Protein AF-A0A432G028-F1 (afdb_monomer)

Foldseek 3Di:
DDPPPPDDDDDDDDDPPDDDDPQLVVLLVVCVVCCVPPNDDDDDDPDSDPDPVSD

Mean predicted aligned error: 8.17 Å

Structure (mmCIF, N/CA/C/O backbone):
data_AF-A0A432G028-F1
#
_entry.id   AF-A0A432G028-F1
#
loop_
_atom_site.group_PDB
_atom_site.id
_atom_site.type_symbol
_atom_site.label_atom_id
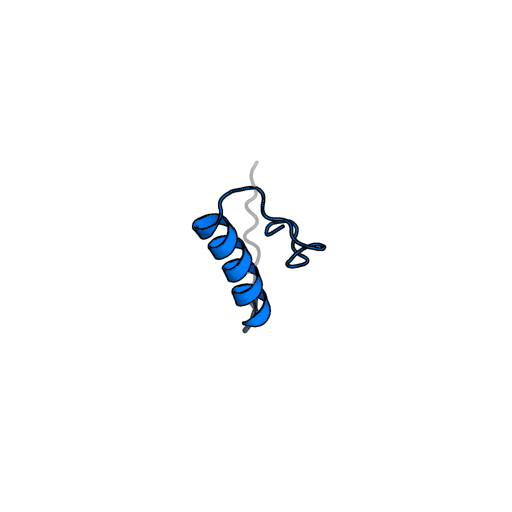_atom_site.label_alt_id
_atom_site.label_comp_id
_atom_site.label_asym_id
_atom_site.label_entity_id
_atom_site.label_seq_id
_atom_site.pdbx_PDB_ins_code
_atom_site.Cartn_x
_atom_site.Cartn_y
_atom_site.Cartn_z
_atom_site.occupancy
_atom_site.B_iso_or_equiv
_atom_site.auth_seq_id
_atom_site.auth_comp_id
_atom_site.auth_asym_id
_atom_site.auth_atom_id
_atom_site.pdbx_PDB_model_num
ATOM 1 N N . MET A 1 1 ? -12.750 10.682 -43.820 1.00 51.56 1 MET A N 1
ATOM 2 C CA . MET A 1 1 ? -11.734 11.114 -42.839 1.00 51.56 1 MET A CA 1
ATOM 3 C C . MET A 1 1 ? -11.626 10.039 -41.772 1.00 51.56 1 MET A C 1
ATOM 5 O O . MET A 1 1 ? -12.579 9.867 -41.033 1.00 51.56 1 MET A O 1
ATOM 9 N N . ASN A 1 2 ? -10.546 9.256 -41.790 1.00 45.03 2 ASN A N 1
ATOM 10 C CA . ASN A 1 2 ? -9.889 8.684 -40.608 1.00 45.03 2 ASN A CA 1
ATOM 11 C C . ASN A 1 2 ? -8.654 7.920 -41.092 1.00 45.03 2 ASN A C 1
ATOM 13 O O . ASN A 1 2 ? -8.710 6.757 -41.483 1.00 45.03 2 ASN A O 1
ATOM 17 N N . THR A 1 3 ? -7.543 8.645 -41.142 1.00 52.97 3 THR A N 1
ATOM 18 C CA . THR A 1 3 ? -6.206 8.139 -41.437 1.00 52.97 3 THR A CA 1
ATOM 19 C C . THR A 1 3 ? -5.680 7.440 -40.189 1.00 52.97 3 THR A C 1
ATOM 21 O O . THR A 1 3 ? -5.102 8.080 -39.314 1.00 52.97 3 THR A O 1
ATOM 24 N N . ASN A 1 4 ? -5.914 6.134 -40.079 1.00 60.81 4 ASN A N 1
ATOM 25 C CA . ASN A 1 4 ? -5.263 5.314 -39.065 1.00 60.81 4 ASN A CA 1
ATOM 26 C C . ASN A 1 4 ? -3.809 5.115 -39.520 1.00 60.81 4 ASN A C 1
ATOM 28 O O . ASN A 1 4 ? -3.507 4.239 -40.330 1.00 60.81 4 ASN A O 1
ATOM 32 N N . SER A 1 5 ? -2.929 6.024 -39.107 1.00 60.09 5 SER A N 1
ATOM 33 C CA . SER A 1 5 ? -1.497 5.949 -39.374 1.00 60.09 5 SER A CA 1
ATOM 34 C C . SER A 1 5 ? -0.933 4.737 -38.640 1.00 60.09 5 SER A C 1
ATOM 36 O O . SER A 1 5 ? -0.695 4.791 -37.434 1.00 60.09 5 SER A O 1
ATOM 38 N N . ALA A 1 6 ? -0.740 3.642 -39.375 1.00 64.12 6 ALA A N 1
ATOM 39 C CA . ALA A 1 6 ? 0.024 2.483 -38.940 1.00 64.12 6 ALA A CA 1
ATOM 40 C C . ALA A 1 6 ? 1.497 2.895 -38.770 1.00 64.12 6 ALA A C 1
ATOM 42 O O . ALA A 1 6 ? 2.321 2.734 -39.668 1.00 64.12 6 ALA A O 1
ATOM 43 N N . GLY A 1 7 ? 1.801 3.521 -37.632 1.00 65.62 7 GLY A N 1
ATOM 44 C CA . GLY A 1 7 ? 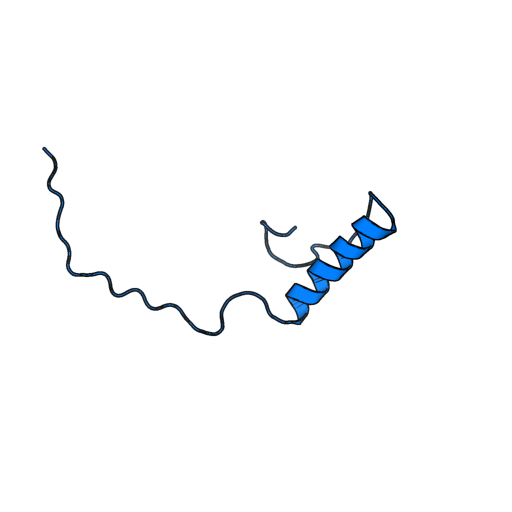3.166 3.754 -37.182 1.00 65.62 7 GLY A CA 1
ATOM 45 C C . GLY A 1 7 ? 3.845 2.419 -36.880 1.00 65.62 7 GLY A C 1
ATOM 46 O O . GLY A 1 7 ? 3.184 1.458 -36.487 1.00 65.62 7 GLY A O 1
ATOM 47 N N . ALA A 1 8 ? 5.160 2.360 -37.090 1.00 74.44 8 ALA A N 1
ATOM 48 C CA . ALA A 1 8 ? 5.996 1.208 -36.755 1.00 74.44 8 ALA A CA 1
ATOM 49 C C . ALA A 1 8 ? 5.687 0.671 -35.336 1.00 74.44 8 ALA A C 1
ATOM 51 O O . ALA A 1 8 ? 5.328 1.465 -34.460 1.00 74.44 8 ALA A O 1
ATOM 52 N N . PRO A 1 9 ? 5.816 -0.649 -35.085 1.00 78.12 9 PRO A N 1
ATOM 53 C CA . PRO A 1 9 ? 5.466 -1.233 -33.794 1.00 78.12 9 PRO A CA 1
ATOM 54 C C . PRO A 1 9 ? 6.236 -0.538 -32.667 1.00 78.12 9 PRO A C 1
ATOM 56 O O . PRO A 1 9 ? 7.468 -0.509 -32.658 1.00 78.12 9 PRO A O 1
ATOM 59 N N . LEU A 1 10 ? 5.494 0.038 -31.720 1.00 86.06 10 LEU A N 1
ATOM 60 C CA . LEU A 1 10 ? 6.059 0.661 -30.529 1.00 86.06 10 LEU A CA 1
ATOM 61 C C . LEU A 1 10 ? 6.699 -0.429 -29.667 1.00 86.06 10 LEU A C 1
ATOM 63 O O . LEU A 1 10 ? 6.009 -1.296 -29.132 1.00 86.06 10 LEU A O 1
ATOM 67 N N . ASN A 1 11 ? 8.023 -0.386 -29.534 1.00 87.56 11 ASN A N 1
ATOM 68 C CA . ASN A 1 11 ? 8.747 -1.274 -28.636 1.00 87.56 11 ASN A CA 1
ATOM 69 C C . ASN A 1 11 ? 8.663 -0.730 -27.202 1.00 87.56 11 ASN A C 1
ATOM 71 O O . ASN A 1 11 ? 9.337 0.243 -26.864 1.00 87.56 11 ASN A O 1
ATOM 75 N N . LEU A 1 12 ? 7.813 -1.343 -26.376 1.00 90.81 12 LEU A N 1
ATOM 76 C CA . LEU A 1 12 ? 7.607 -0.967 -24.980 1.00 90.81 12 LEU A CA 1
ATOM 77 C C . LEU A 1 12 ? 8.317 -1.970 -24.069 1.00 90.81 12 LEU A C 1
ATOM 79 O O . LEU A 1 12 ? 7.949 -3.141 -24.007 1.00 90.81 12 LEU A O 1
ATOM 83 N N . VAL A 1 13 ? 9.329 -1.498 -23.342 1.00 91.81 13 VAL A N 1
ATOM 84 C CA . VAL A 1 13 ? 10.111 -2.320 -22.411 1.00 91.81 13 VAL A CA 1
ATOM 85 C C . VAL A 1 13 ? 9.692 -2.000 -20.980 1.00 91.81 13 VAL A C 1
ATOM 87 O O . VAL A 1 13 ? 9.723 -0.847 -20.556 1.00 91.81 13 VAL A O 1
ATOM 90 N N . LEU A 1 14 ? 9.311 -3.029 -20.223 1.00 94.44 1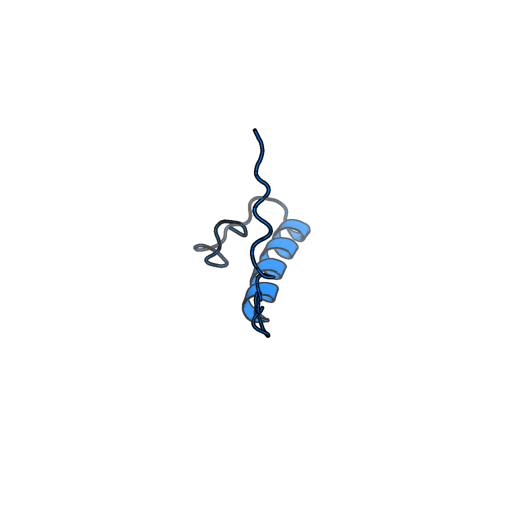4 LEU A N 1
ATOM 91 C CA . LEU A 1 14 ? 8.964 -2.911 -18.808 1.00 94.44 14 LEU A CA 1
ATOM 92 C C . LEU A 1 14 ? 10.126 -3.391 -17.940 1.00 94.44 14 LEU A C 1
ATOM 94 O O . LEU A 1 14 ? 10.580 -4.526 -18.076 1.00 94.44 14 LEU A O 1
ATOM 98 N N . ALA A 1 15 ? 10.562 -2.549 -17.005 1.00 94.94 15 ALA A N 1
ATOM 99 C CA . ALA A 1 15 ? 11.594 -2.915 -16.044 1.00 94.94 15 ALA A CA 1
ATOM 100 C C . ALA A 1 15 ? 11.135 -4.057 -15.114 1.00 94.94 15 ALA A C 1
ATOM 102 O O . ALA A 1 15 ? 9.948 -4.184 -14.786 1.00 94.94 15 ALA A O 1
ATOM 103 N N . SER A 1 16 ? 12.092 -4.873 -14.670 1.00 93.50 16 SER A N 1
ATOM 104 C CA . SER A 1 16 ? 11.898 -5.901 -13.645 1.00 93.50 16 SER A CA 1
ATOM 105 C C . SER A 1 16 ? 13.116 -5.941 -12.710 1.00 93.50 16 SER A C 1
ATOM 107 O O . SER A 1 16 ? 14.236 -5.973 -13.226 1.00 93.50 16 SER A O 1
ATOM 109 N N . PRO A 1 17 ? 12.930 -5.953 -11.374 1.00 93.12 17 PRO A N 1
ATOM 110 C CA . PRO A 1 17 ? 11.655 -5.884 -10.650 1.00 93.12 17 PRO A CA 1
ATOM 111 C C . PRO A 1 17 ? 11.053 -4.466 -10.653 1.00 93.12 17 PRO A C 1
ATOM 113 O O . PRO A 1 17 ? 11.766 -3.473 -10.768 1.00 93.12 17 PRO A O 1
ATOM 116 N N . ARG A 1 18 ? 9.726 -4.361 -10.526 1.00 94.62 18 ARG A N 1
ATOM 117 C CA . ARG A 1 18 ? 8.997 -3.084 -10.424 1.00 94.62 18 ARG A CA 1
ATOM 118 C C . ARG A 1 18 ? 7.833 -3.217 -9.443 1.00 94.62 18 ARG A C 1
ATOM 120 O O . ARG A 1 18 ? 7.264 -4.299 -9.334 1.00 94.62 18 ARG A O 1
ATOM 127 N N . GLY A 1 19 ? 7.446 -2.122 -8.792 1.00 93.31 19 GLY A N 1
ATOM 128 C CA . GLY A 1 19 ? 6.304 -2.086 -7.873 1.00 93.31 19 GLY A CA 1
ATOM 129 C C . GLY A 1 19 ? 6.711 -2.138 -6.401 1.00 93.31 19 GLY A C 1
ATOM 130 O O . GLY A 1 19 ? 7.657 -1.465 -5.994 1.00 93.31 19 GLY A O 1
ATOM 131 N N . PHE A 1 20 ? 5.957 -2.889 -5.600 1.00 94.44 20 PHE A N 1
ATOM 132 C CA . PHE A 1 20 ? 6.099 -2.915 -4.146 1.00 94.44 20 PHE A CA 1
ATOM 133 C C . PHE A 1 20 ? 7.293 -3.744 -3.679 1.00 94.44 20 PHE A C 1
ATOM 135 O O . PHE A 1 20 ? 7.584 -4.816 -4.206 1.00 94.44 20 PHE A O 1
ATOM 142 N N . CYS A 1 21 ? 7.968 -3.246 -2.646 1.00 95.88 21 CYS A N 1
ATOM 143 C CA . CYS A 1 21 ? 8.942 -4.021 -1.896 1.00 95.88 21 CYS A CA 1
ATOM 144 C C . CYS A 1 21 ? 8.263 -4.712 -0.706 1.00 95.88 21 CYS A C 1
ATOM 146 O O . CYS A 1 21 ? 7.169 -4.329 -0.289 1.00 95.88 21 CYS A O 1
ATOM 148 N N . ALA A 1 22 ? 8.953 -5.680 -0.101 1.00 97.12 22 ALA A N 1
ATOM 149 C CA . ALA A 1 22 ? 8.449 -6.401 1.069 1.00 97.12 22 ALA A CA 1
ATOM 150 C C . ALA A 1 22 ? 8.060 -5.473 2.241 1.00 97.12 22 ALA A C 1
ATOM 152 O O . ALA A 1 22 ? 7.144 -5.779 2.998 1.00 97.12 22 ALA A O 1
ATOM 153 N N . GLY A 1 23 ? 8.736 -4.326 2.391 1.00 97.38 23 GLY A N 1
ATOM 154 C CA . GLY A 1 23 ? 8.413 -3.344 3.428 1.00 97.38 23 GLY A CA 1
ATOM 155 C C . GLY A 1 23 ? 7.075 -2.641 3.192 1.00 97.38 23 GLY A C 1
ATOM 156 O O . GLY A 1 23 ? 6.292 -2.502 4.126 1.00 97.38 23 GLY A O 1
ATOM 157 N N . VAL A 1 24 ? 6.805 -2.248 1.943 1.00 97.12 24 VAL A N 1
ATOM 158 C CA . VAL A 1 24 ? 5.549 -1.598 1.534 1.00 97.12 24 VAL A CA 1
ATOM 159 C C . VAL A 1 24 ? 4.372 -2.554 1.700 1.00 97.12 24 VAL A C 1
ATOM 161 O O . VAL A 1 24 ? 3.386 -2.199 2.336 1.00 97.12 24 VAL A O 1
ATOM 164 N N . ASP A 1 25 ? 4.515 -3.783 1.208 1.00 96.69 25 ASP A N 1
ATOM 165 C CA . ASP A 1 25 ? 3.481 -4.817 1.306 1.00 96.69 25 ASP A CA 1
ATOM 166 C C . ASP A 1 25 ? 3.111 -5.120 2.769 1.00 96.69 25 ASP A C 1
ATOM 168 O O . ASP A 1 25 ? 1.943 -5.103 3.169 1.00 96.69 25 ASP A O 1
ATOM 172 N N . ARG A 1 26 ? 4.134 -5.276 3.621 1.00 97.75 26 ARG A N 1
ATOM 173 C CA . ARG A 1 26 ? 3.945 -5.492 5.057 1.00 97.75 26 ARG A CA 1
ATOM 174 C C . ARG A 1 26 ? 3.265 -4.307 5.744 1.00 97.75 26 ARG A C 1
ATOM 176 O O . ARG A 1 26 ? 2.446 -4.528 6.633 1.00 97.75 26 ARG A O 1
ATOM 183 N N . ALA A 1 27 ? 3.625 -3.075 5.390 1.00 96.94 27 ALA A N 1
ATOM 184 C CA . ALA A 1 27 ? 3.062 -1.878 6.009 1.00 96.94 27 ALA A CA 1
ATOM 185 C C . ALA A 1 27 ? 1.555 -1.757 5.732 1.00 96.94 27 ALA A C 1
ATOM 187 O O . ALA A 1 27 ? 0.783 -1.542 6.665 1.00 96.94 27 ALA A O 1
ATOM 188 N N . ILE A 1 28 ? 1.141 -1.992 4.482 1.00 96.25 28 ILE A N 1
ATOM 189 C CA . ILE A 1 28 ? -0.270 -2.007 4.069 1.00 96.25 28 ILE A CA 1
ATOM 190 C C . ILE A 1 28 ? -1.032 -3.109 4.819 1.00 96.25 28 ILE A C 1
ATOM 192 O O . ILE A 1 28 ? -2.014 -2.829 5.506 1.00 96.25 28 ILE A O 1
ATOM 196 N N . THR A 1 29 ? -0.502 -4.337 4.797 1.00 97.00 29 THR A N 1
ATOM 197 C CA . THR A 1 29 ? -1.123 -5.503 5.450 1.00 97.00 29 THR A CA 1
ATOM 198 C C . THR A 1 29 ? -1.363 -5.285 6.951 1.00 97.00 29 THR A C 1
ATOM 200 O O . THR A 1 29 ? -2.328 -5.798 7.516 1.00 97.00 29 THR A O 1
ATOM 203 N N . ILE 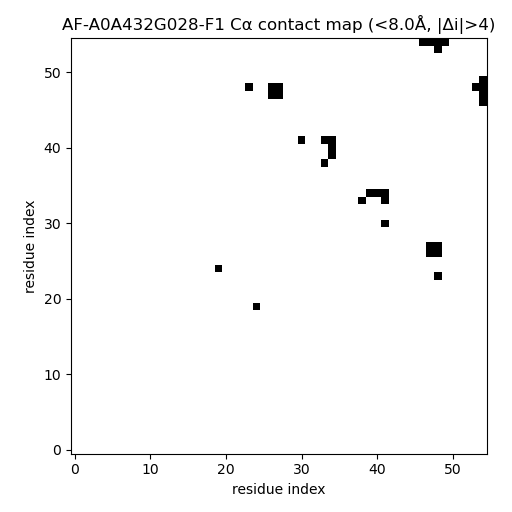A 1 30 ? -0.483 -4.549 7.642 1.00 97.12 30 ILE A N 1
ATOM 204 C CA . ILE A 1 30 ? -0.650 -4.259 9.075 1.00 97.12 30 ILE A CA 1
ATOM 205 C C . ILE A 1 30 ? -1.887 -3.394 9.321 1.00 97.12 30 ILE A C 1
ATOM 207 O O . ILE A 1 30 ? -2.645 -3.683 10.245 1.00 97.12 30 ILE A O 1
ATOM 211 N N . VAL A 1 31 ? -2.096 -2.356 8.509 1.00 96.69 31 VAL A N 1
ATOM 212 C CA . VAL A 1 31 ? -3.246 -1.454 8.662 1.00 96.69 31 VAL A CA 1
ATOM 213 C C . VAL A 1 31 ? -4.544 -2.183 8.320 1.00 96.69 31 VAL A C 1
ATOM 215 O O . VAL A 1 31 ? -5.510 -2.077 9.072 1.00 96.69 31 VAL A O 1
ATOM 218 N N . GLU A 1 32 ? -4.549 -2.993 7.258 1.00 96.19 32 GLU A N 1
ATOM 219 C CA . GLU A 1 32 ? -5.703 -3.822 6.877 1.00 96.19 32 GLU A CA 1
ATOM 220 C C . GLU A 1 32 ? -6.102 -4.791 7.998 1.00 96.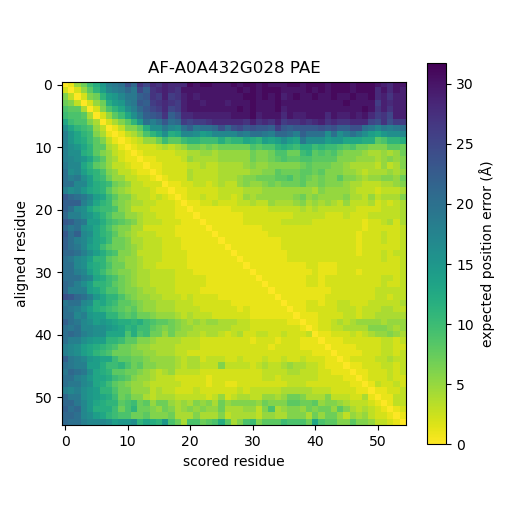19 32 GLU A C 1
ATOM 222 O O . GLU A 1 32 ? -7.265 -4.843 8.398 1.00 96.19 32 GLU A O 1
ATOM 227 N N . LYS A 1 33 ? -5.128 -5.499 8.581 1.00 97.75 33 LYS A N 1
ATOM 228 C CA . LYS A 1 33 ? -5.379 -6.406 9.711 1.00 97.75 33 LYS A CA 1
ATOM 229 C C . LYS A 1 33 ? -5.829 -5.674 10.970 1.00 97.75 33 LYS A C 1
ATOM 231 O O . LYS A 1 33 ? -6.640 -6.205 11.724 1.00 97.75 33 LYS A O 1
ATOM 236 N N . ALA A 1 34 ? -5.309 -4.474 11.222 1.00 97.88 34 ALA A N 1
ATOM 237 C CA . A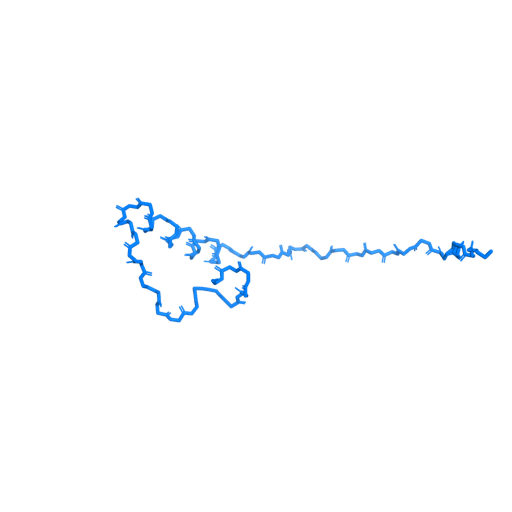LA A 1 34 ? -5.753 -3.664 12.351 1.00 97.88 34 ALA A CA 1
ATOM 238 C C . ALA A 1 34 ? -7.220 -3.236 12.179 1.00 97.88 34 ALA A C 1
ATOM 240 O O . ALA A 1 34 ? -7.990 -3.308 13.134 1.00 97.88 34 ALA A O 1
ATOM 241 N N . LEU A 1 35 ? -7.623 -2.862 10.962 1.00 97.19 35 LEU A N 1
ATOM 242 C CA . LEU A 1 35 ? -9.016 -2.546 10.643 1.00 97.19 35 LEU A CA 1
ATOM 243 C C . LEU A 1 35 ? -9.934 -3.764 10.802 1.00 97.19 35 LEU A C 1
ATOM 245 O O . LEU A 1 35 ? -11.021 -3.624 11.358 1.00 97.19 35 LEU A O 1
ATOM 249 N N . GLU A 1 36 ? -9.501 -4.950 10.366 1.00 97.56 36 GLU A N 1
ATOM 250 C CA . GLU A 1 36 ? -10.269 -6.193 10.531 1.00 97.56 36 GLU A CA 1
ATOM 251 C C . GLU A 1 36 ? -10.445 -6.569 12.010 1.00 97.56 36 GLU A C 1
ATOM 253 O O . GLU A 1 36 ? -11.538 -6.936 12.438 1.00 97.56 36 GLU A O 1
ATOM 258 N N . MET A 1 37 ? -9.377 -6.456 12.806 1.00 98.00 37 MET A N 1
ATOM 259 C CA . MET A 1 37 ? -9.376 -6.901 14.201 1.00 98.00 37 MET A CA 1
ATOM 260 C C . MET A 1 37 ? -10.075 -5.924 15.151 1.00 98.00 37 MET A C 1
ATOM 262 O O . MET A 1 37 ? -10.723 -6.356 16.104 1.00 98.00 37 MET A O 1
ATOM 266 N N . TYR A 1 38 ? -9.918 -4.619 14.929 1.00 97.19 38 TYR A N 1
ATOM 267 C CA . TYR A 1 38 ? -10.335 -3.590 15.886 1.00 97.19 38 TYR A CA 1
ATOM 268 C C . TYR A 1 38 ? -11.464 -2.690 15.367 1.00 97.19 38 TYR A C 1
ATOM 270 O O . TYR A 1 38 ? -12.050 -1.944 16.152 1.00 97.19 38 TYR A O 1
ATOM 278 N N . GLY A 1 39 ? -11.807 -2.773 14.078 1.00 95.88 39 GLY A N 1
ATOM 279 C CA . GLY A 1 39 ? -12.781 -1.888 13.443 1.00 95.88 39 GLY A CA 1
ATOM 280 C C . GLY A 1 39 ? -12.255 -0.463 13.238 1.00 95.88 39 GLY A C 1
ATOM 281 O O . GLY A 1 39 ? -11.127 -0.121 13.589 1.00 95.88 39 GLY A O 1
ATOM 282 N N . ALA A 1 40 ? -13.080 0.391 12.632 1.00 95.75 40 ALA A N 1
ATOM 283 C CA . ALA A 1 40 ? -12.746 1.796 12.402 1.00 95.75 40 ALA A CA 1
ATOM 284 C C . ALA A 1 40 ? -13.135 2.685 13.608 1.00 95.75 40 ALA A C 1
ATOM 286 O O . ALA A 1 40 ? -14.167 2.422 14.231 1.00 95.75 40 ALA A O 1
ATOM 287 N N . PRO A 1 41 ? -12.396 3.780 13.898 1.00 95.50 41 PRO A N 1
ATOM 288 C CA . PRO A 1 41 ? -11.245 4.302 13.152 1.00 95.50 41 PRO A CA 1
ATOM 289 C C . PRO A 1 41 ? -9.884 3.751 13.621 1.00 95.50 41 PRO A C 1
ATOM 291 O O . PRO A 1 41 ? -9.620 3.647 14.817 1.00 95.50 41 PRO A O 1
ATOM 294 N N . ILE A 1 42 ? -8.982 3.506 12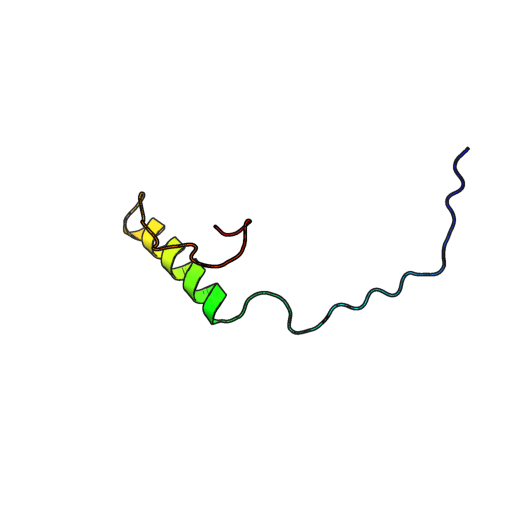.662 1.00 97.00 42 ILE A N 1
ATOM 295 C CA . ILE A 1 42 ? -7.554 3.254 12.906 1.00 97.00 42 ILE A CA 1
ATOM 296 C C . ILE A 1 42 ? -6.768 4.497 12.500 1.00 97.00 42 ILE A C 1
ATOM 298 O O . ILE A 1 42 ? -6.907 4.993 11.384 1.00 97.00 42 ILE A O 1
ATOM 302 N N . TYR A 1 43 ? -5.937 4.997 13.410 1.00 96.50 43 TYR A N 1
ATOM 303 C CA . TYR A 1 43 ? -5.095 6.163 13.168 1.00 96.50 43 TYR A CA 1
ATOM 304 C C . TYR A 1 43 ? -3.688 5.728 12.764 1.00 96.50 43 TYR A C 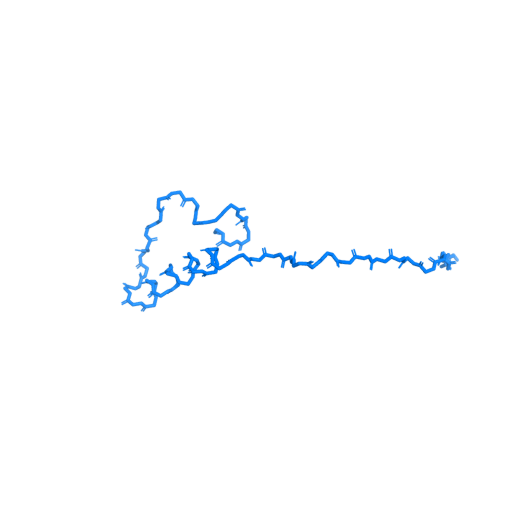1
ATOM 306 O O . TYR A 1 43 ? -3.059 4.922 13.450 1.00 96.50 43 TYR A O 1
ATOM 314 N N . VAL A 1 44 ? -3.184 6.306 11.675 1.00 96.50 44 VAL A N 1
ATOM 315 C CA . VAL A 1 44 ? -1.808 6.122 11.203 1.00 96.50 44 VAL A CA 1
ATOM 316 C C . VAL A 1 44 ? -1.087 7.464 11.289 1.00 96.50 44 VAL A C 1
ATOM 318 O O . VAL A 1 44 ? -1.622 8.498 10.890 1.00 96.50 44 VAL A O 1
ATOM 321 N N . GLN A 1 45 ? 0.116 7.467 11.866 1.00 95.25 45 GLN A N 1
ATOM 322 C CA . GLN A 1 45 ? 0.936 8.672 11.942 1.00 95.25 45 GLN A CA 1
ATOM 323 C C . GLN A 1 45 ? 1.611 8.907 10.582 1.00 95.25 45 GLN A C 1
ATOM 325 O O . GLN A 1 45 ? 2.513 8.158 10.219 1.00 95.25 45 GLN A O 1
ATOM 330 N N . HIS A 1 46 ? 1.210 9.972 9.879 1.00 94.19 46 HIS A N 1
ATOM 331 C CA . HIS A 1 46 ? 1.554 10.235 8.470 1.00 94.19 46 HIS A CA 1
ATOM 332 C C . HIS A 1 46 ? 1.000 9.175 7.500 1.00 94.19 46 HIS A C 1
ATOM 334 O O . HIS A 1 46 ? 0.271 8.265 7.892 1.00 94.19 46 HIS A O 1
ATOM 340 N N . GLU A 1 47 ? 1.306 9.324 6.209 1.00 94.81 47 GLU A N 1
ATOM 341 C CA . GLU A 1 47 ? 0.942 8.337 5.191 1.00 94.81 47 GLU A CA 1
ATOM 342 C C . GLU A 1 47 ? 1.720 7.032 5.420 1.00 94.81 47 GLU A C 1
ATOM 344 O O . GLU A 1 47 ? 2.943 7.055 5.573 1.00 94.81 47 GLU A O 1
ATOM 349 N N . ILE A 1 48 ? 1.029 5.884 5.406 1.00 94.50 48 ILE A N 1
ATOM 350 C CA . ILE A 1 48 ? 1.675 4.571 5.581 1.00 94.50 48 ILE A CA 1
ATOM 351 C C . ILE A 1 48 ? 2.688 4.281 4.462 1.00 94.50 48 ILE A C 1
ATOM 353 O O . ILE A 1 48 ? 3.732 3.674 4.701 1.00 94.50 48 ILE A O 1
ATOM 357 N N . VAL A 1 49 ? 2.385 4.751 3.247 1.00 96.56 49 VAL A N 1
ATOM 358 C CA . VAL A 1 49 ? 3.274 4.790 2.084 1.00 96.56 49 VAL A CA 1
ATOM 359 C C . VAL A 1 49 ? 2.971 6.035 1.254 1.00 96.56 49 VAL A C 1
ATOM 361 O O . VAL A 1 49 ? 1.821 6.451 1.158 1.00 96.56 49 VAL A O 1
ATOM 364 N N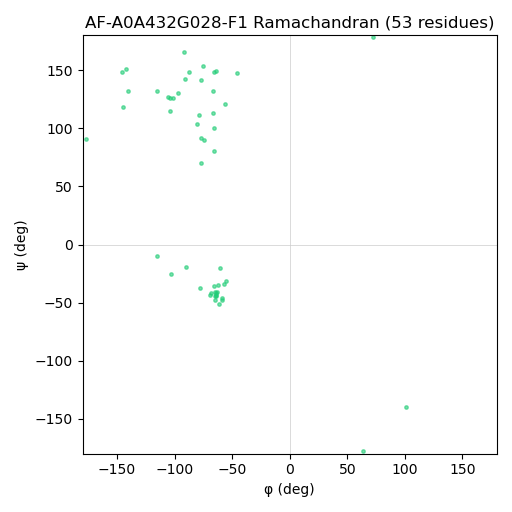 . HIS A 1 50 ? 3.985 6.597 0.593 1.00 94.31 50 HIS A N 1
ATOM 365 C CA . HIS A 1 50 ? 3.821 7.766 -0.280 1.00 94.31 50 HIS A CA 1
ATOM 366 C C . HIS A 1 50 ? 3.207 7.373 -1.633 1.00 94.31 50 HIS A C 1
ATOM 368 O O . HIS A 1 50 ? 3.877 7.352 -2.670 1.00 94.31 50 HIS A O 1
ATOM 374 N N . ASN A 1 51 ? 1.930 7.002 -1.626 1.00 92.38 51 ASN A N 1
ATOM 375 C CA . ASN A 1 51 ? 1.167 6.684 -2.824 1.00 92.38 51 ASN A CA 1
ATOM 376 C C . ASN A 1 51 ? -0.283 7.147 -2.657 1.00 92.38 51 ASN A C 1
ATOM 378 O O . ASN A 1 51 ? -1.017 6.620 -1.829 1.00 92.38 51 ASN A O 1
ATOM 382 N N . LYS A 1 52 ? -0.710 8.076 -3.518 1.00 86.94 52 LYS A N 1
ATOM 383 C CA . LYS A 1 52 ? -2.053 8.678 -3.491 1.00 86.94 52 LYS A CA 1
ATOM 384 C C . LYS A 1 52 ? -3.209 7.688 -3.669 1.00 86.94 52 LYS A C 1
ATOM 386 O O . LYS A 1 52 ? -4.338 8.042 -3.371 1.00 86.94 52 LYS A O 1
ATOM 391 N N . HIS A 1 53 ? -2.954 6.508 -4.231 1.00 88.38 53 HIS A N 1
ATOM 392 C CA . HIS A 1 53 ? -3.964 5.467 -4.419 1.00 88.38 53 HIS A CA 1
ATOM 393 C C . HIS A 1 53 ? -4.063 4.504 -3.232 1.00 88.38 53 HIS A C 1
ATOM 395 O O . HIS A 1 53 ? -5.043 3.775 -3.148 1.00 88.38 53 HIS A O 1
ATOM 401 N N . VAL A 1 54 ? -3.032 4.447 -2.384 1.00 85.38 54 VAL A N 1
ATOM 402 C CA . VAL A 1 54 ? -2.952 3.513 -1.248 1.00 85.38 54 VAL A CA 1
ATOM 403 C C . VAL A 1 54 ? -3.252 4.213 0.081 1.00 85.38 54 VAL A C 1
ATOM 405 O O . VAL A 1 54 ? -3.664 3.545 1.023 1.00 85.38 54 VAL A O 1
ATOM 408 N N . VAL A 1 55 ? -3.032 5.530 0.161 1.00 76.25 55 VAL A N 1
ATOM 409 C CA . VAL A 1 55 ? -3.386 6.366 1.320 1.00 76.25 55 VAL A CA 1
ATOM 410 C C . VAL A 1 55 ? -4.894 6.552 1.472 1.00 76.25 55 VAL A C 1
ATOM 412 O O . VAL A 1 55 ? -5.580 6.719 0.437 1.00 76.25 55 VAL A O 1
#

Secondary structure (DSSP, 8-state):
------PPP------SS-S--HHHHHHHHHHHHHHHHH-S----SS-SSS-TTT-

pLDDT: mean 88.93, std 13.39, range [45.03, 98.0]

Organism: NCBI:txid2024889

Solvent-accessible surface area (backbone atoms only — not comparable to full-atom values): 4002 Å² total; per-residue (Å²): 142,82,86,82,77,84,66,77,85,82,85,81,83,80,77,80,89,73,85,82,49,74,68,57,55,51,52,53,52,50,53,54,48,46,39,71,75,71,39,85,88,75,87,69,90,67,70,90,52,102,40,89,88,80,93

Sequence (55 aa):
MNTNSAGAPLNLVLASPRGFCAGVDRAITIVEKALEMYGAPIYVQHEIVHNKHVV

Radius of gyration: 20.25 Å; Cα contacts (8 Å, |Δi|>4): 17; chains: 1; bounding box: 25×18×59 Å

InterPro domains:
  IPR003451 4-hydroxy-3-methylbut-2-enyl diphosphate reductase [PF02401] (13-55)
  IPR003451 4-hydroxy-3-methylbut-2-enyl diphosphate reductase [PTHR30426] (11-55)